Protein AF-A0A2V8C3A8-F1 (afdb_monomer_lite)

Structure (mmCIF, N/CA/C/O backbone):
data_AF-A0A2V8C3A8-F1
#
_entry.id   AF-A0A2V8C3A8-F1
#
loop_
_atom_site.group_PDB
_atom_site.id
_atom_site.type_symbol
_atom_site.label_atom_id
_atom_site.label_alt_id
_atom_site.label_comp_id
_atom_site.label_asym_id
_atom_site.label_entity_id
_atom_site.label_seq_id
_atom_site.pdbx_PDB_ins_code
_atom_site.Cartn_x
_atom_site.Cartn_y
_atom_site.Cartn_z
_atom_site.occupancy
_atom_site.B_iso_or_equiv
_atom_site.auth_seq_id
_atom_site.auth_comp_id
_atom_site.auth_asym_id
_atom_site.auth_atom_id
_atom_site.pdbx_PDB_model_num
ATOM 1 N N . MET A 1 1 ? -17.364 -57.548 28.305 1.00 43.31 1 MET A N 1
ATOM 2 C CA . MET A 1 1 ? -18.257 -56.523 27.725 1.00 43.31 1 MET A CA 1
ATOM 3 C C . MET A 1 1 ? -17.401 -55.309 27.380 1.00 43.31 1 MET A C 1
ATOM 5 O O . MET A 1 1 ? -17.014 -54.584 28.283 1.00 43.31 1 MET A O 1
ATOM 9 N N . LYS A 1 2 ? -16.967 -55.172 26.121 1.00 38.41 2 LYS A N 1
ATOM 10 C CA . LYS A 1 2 ? -16.135 -54.047 25.658 1.00 38.41 2 LYS A CA 1
ATOM 11 C C . LYS A 1 2 ? -17.068 -52.995 25.061 1.00 38.41 2 LYS A C 1
ATOM 13 O O . LYS A 1 2 ? -17.746 -53.292 24.084 1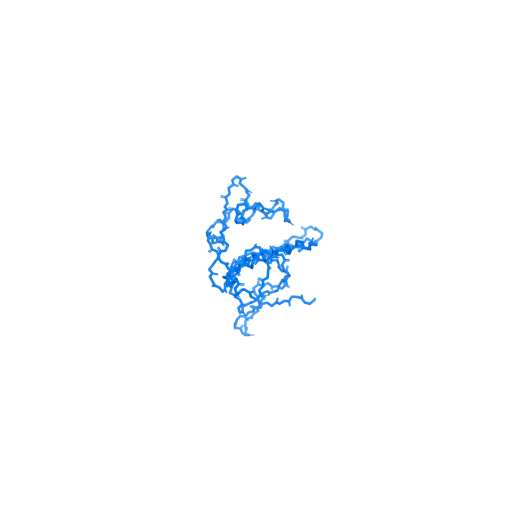.00 38.41 2 LYS A O 1
ATOM 18 N N . GLN A 1 3 ? -17.137 -51.817 25.677 1.00 39.25 3 GLN A N 1
ATOM 19 C CA . GLN A 1 3 ? -17.841 -50.676 25.098 1.00 39.25 3 GLN A CA 1
ATOM 20 C C . GLN A 1 3 ? -17.069 -50.173 23.876 1.00 39.25 3 GLN A C 1
ATOM 22 O O . GLN A 1 3 ? -15.867 -49.920 23.946 1.00 39.25 3 GLN A O 1
ATOM 27 N N . LEU A 1 4 ? -17.775 -50.073 22.753 1.00 38.59 4 LEU A N 1
ATOM 28 C CA . LEU A 1 4 ? -17.294 -49.505 21.504 1.00 38.59 4 LEU A CA 1
ATOM 29 C C . LEU A 1 4 ? -17.544 -47.993 21.566 1.00 38.59 4 LEU A C 1
ATOM 31 O O . LEU A 1 4 ? -18.686 -47.548 21.474 1.00 38.59 4 LEU A O 1
ATOM 35 N N . VAL A 1 5 ? -16.492 -47.202 21.765 1.00 43.62 5 VAL A N 1
ATOM 36 C CA . VAL A 1 5 ? -16.573 -45.744 21.630 1.00 43.62 5 VAL A CA 1
ATOM 37 C C . VAL A 1 5 ? -16.561 -45.430 20.138 1.00 43.62 5 VAL A C 1
ATOM 39 O O . VAL A 1 5 ? -15.530 -45.546 19.478 1.00 43.62 5 VAL A O 1
ATOM 42 N N . ILE A 1 6 ? -17.720 -45.067 19.592 1.00 42.44 6 ILE A N 1
ATOM 43 C CA . ILE A 1 6 ? -17.832 -44.513 18.243 1.00 42.44 6 ILE A CA 1
ATOM 44 C C . ILE A 1 6 ? -17.381 -43.056 18.337 1.00 42.44 6 ILE A C 1
ATOM 46 O O . ILE A 1 6 ? -18.129 -42.185 18.776 1.00 42.44 6 ILE A O 1
ATOM 50 N N . VAL A 1 7 ? -16.127 -42.796 17.969 1.00 41.88 7 VAL A N 1
ATOM 51 C CA . VAL A 1 7 ? -15.633 -41.431 17.776 1.00 41.88 7 VAL A CA 1
ATOM 52 C C . VAL A 1 7 ? -16.238 -40.922 16.473 1.00 41.88 7 VAL A C 1
ATOM 54 O O . VAL A 1 7 ? -15.805 -41.286 15.381 1.00 41.88 7 VAL A O 1
ATOM 57 N N . LEU A 1 8 ? -17.282 -40.107 16.598 1.00 38.22 8 LEU A N 1
ATOM 58 C CA . LEU A 1 8 ? -17.867 -39.368 15.490 1.00 38.22 8 LEU A CA 1
ATOM 59 C C . LEU A 1 8 ? -16.856 -38.291 15.071 1.00 38.22 8 LEU A C 1
ATOM 61 O O . LEU A 1 8 ? -16.792 -37.213 15.658 1.00 38.22 8 LEU A O 1
ATOM 65 N N . ALA A 1 9 ? -16.009 -38.610 14.093 1.00 43.16 9 ALA A N 1
ATOM 66 C CA . ALA A 1 9 ? -15.145 -37.625 13.465 1.00 43.16 9 ALA A CA 1
ATOM 67 C C . ALA A 1 9 ? -16.035 -36.637 12.703 1.00 43.16 9 ALA A C 1
ATOM 69 O O . ALA A 1 9 ? -16.507 -36.922 11.603 1.00 43.16 9 ALA A O 1
ATOM 70 N N . VAL A 1 10 ? -16.290 -35.475 13.304 1.00 45.81 10 VAL A N 1
ATOM 71 C CA . VAL A 1 10 ? -16.807 -34.314 12.581 1.00 45.81 10 VAL A CA 1
ATOM 72 C C . VAL A 1 10 ? -15.702 -33.896 11.621 1.00 45.81 10 VAL A C 1
ATOM 74 O O . VAL A 1 10 ? -14.782 -33.163 11.980 1.00 45.81 10 VAL A O 1
ATOM 77 N N . VAL A 1 11 ? -15.757 -34.413 10.395 1.00 43.75 11 VAL A N 1
ATOM 78 C CA . VAL A 1 11 ? -15.007 -33.849 9.279 1.00 43.75 11 VAL A CA 1
ATOM 79 C C . VAL A 1 11 ? -15.652 -32.496 9.024 1.00 43.75 11 VAL A C 1
ATOM 81 O O . VAL A 1 11 ? -16.656 -32.391 8.325 1.00 43.75 11 VAL A O 1
ATOM 84 N N . ALA A 1 12 ? -15.127 -31.458 9.671 1.00 43.12 12 ALA A N 1
ATOM 85 C CA . ALA A 1 12 ? -15.427 -30.094 9.292 1.00 43.12 12 ALA A CA 1
ATOM 86 C C . ALA A 1 12 ? -14.891 -29.925 7.869 1.00 43.12 12 ALA A C 1
ATOM 88 O O . ALA A 1 12 ? -13.706 -29.670 7.657 1.00 43.12 12 ALA A O 1
ATOM 89 N N . SER A 1 13 ? -15.760 -30.139 6.883 1.00 47.78 13 SER A N 1
ATOM 90 C CA . SER A 1 13 ? -15.562 -29.684 5.517 1.00 47.78 13 SER A CA 1
ATOM 91 C C . SER A 1 13 ? -15.514 -28.161 5.566 1.00 47.78 13 SER A C 1
ATOM 93 O O . SER A 1 13 ? -16.512 -27.479 5.352 1.00 47.78 13 SER A O 1
ATOM 95 N N . ALA A 1 14 ? -14.352 -27.619 5.924 1.00 50.50 14 ALA A N 1
ATOM 96 C CA . ALA A 1 14 ? -14.033 -26.236 5.663 1.00 50.50 14 ALA A CA 1
ATOM 97 C C . ALA A 1 14 ? -14.011 -26.116 4.142 1.00 50.50 14 ALA A C 1
ATOM 99 O O . ALA A 1 14 ? -13.055 -26.528 3.485 1.00 50.50 14 ALA A O 1
ATOM 100 N N . SER A 1 15 ? -15.124 -25.646 3.584 1.00 45.59 15 SER A N 1
ATOM 101 C CA . SER A 1 15 ? -15.215 -25.235 2.196 1.00 45.59 15 SER A CA 1
ATOM 102 C C . SER A 1 15 ? -14.008 -24.356 1.911 1.00 45.59 15 SER A C 1
ATOM 104 O O . SER A 1 15 ? -13.896 -23.256 2.455 1.00 45.59 15 SER A O 1
ATOM 106 N N . ILE A 1 16 ? -13.096 -24.876 1.093 1.00 48.38 16 ILE A N 1
ATOM 107 C CA . ILE A 1 16 ? -11.993 -24.137 0.495 1.00 48.38 16 ILE A CA 1
ATOM 108 C C . ILE A 1 16 ? -12.655 -23.103 -0.420 1.00 48.38 16 ILE A C 1
ATOM 110 O O . ILE A 1 16 ? -12.793 -23.303 -1.623 1.00 48.38 16 ILE A O 1
ATOM 114 N N . HIS A 1 17 ? -13.151 -22.010 0.156 1.00 44.78 17 HIS A N 1
ATOM 115 C CA . HIS A 1 17 ? -13.427 -20.801 -0.597 1.00 44.78 17 HIS A CA 1
ATOM 116 C C . HIS A 1 17 ? -12.058 -20.228 -0.903 1.00 44.78 17 HIS A C 1
ATOM 118 O O . HIS A 1 17 ? -11.445 -19.548 -0.086 1.00 44.78 17 HIS A O 1
ATOM 124 N N . ALA A 1 18 ? -11.548 -20.666 -2.047 1.00 47.97 1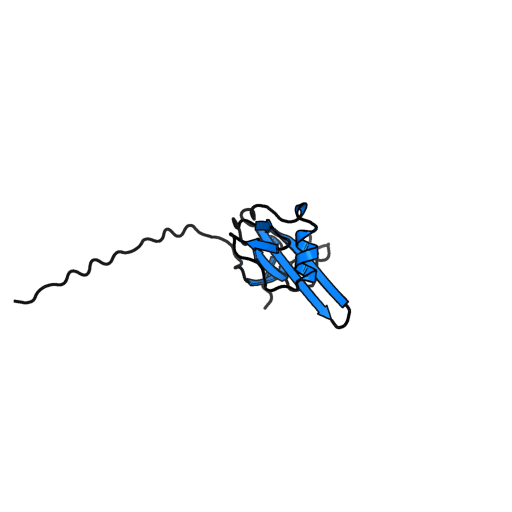8 ALA A N 1
ATOM 125 C CA . ALA A 1 18 ? -10.242 -20.361 -2.568 1.00 47.97 18 ALA A CA 1
ATOM 126 C C . ALA A 1 18 ? -9.983 -18.853 -2.480 1.00 47.97 18 ALA A C 1
ATOM 128 O O . ALA A 1 18 ? -10.472 -18.062 -3.286 1.00 47.97 18 ALA A O 1
ATOM 129 N N . GLN A 1 19 ? -9.179 -18.447 -1.503 1.00 49.97 19 GLN A N 1
ATOM 130 C CA . GLN A 1 19 ? -8.453 -17.197 -1.604 1.00 49.97 19 GLN A CA 1
ATOM 131 C C . GLN A 1 19 ? -7.319 -17.473 -2.600 1.00 49.97 19 GLN A C 1
ATOM 133 O O . GLN A 1 19 ? -6.184 -17.730 -2.218 1.00 49.97 19 GLN A O 1
ATOM 138 N N . SER A 1 20 ? -7.675 -17.549 -3.890 1.00 56.47 20 SER A N 1
ATOM 139 C CA . SER A 1 20 ? -6.791 -17.848 -5.028 1.00 56.47 20 SER A CA 1
ATOM 140 C C . SER A 1 20 ? -5.854 -16.679 -5.333 1.00 56.47 20 SER A C 1
ATOM 142 O O . SER A 1 20 ? -5.810 -16.189 -6.458 1.00 56.47 20 SER A O 1
ATOM 144 N N . GLY A 1 21 ? -5.165 -16.169 -4.318 1.00 64.50 21 GLY A N 1
ATOM 145 C CA . GLY A 1 21 ? -4.097 -15.203 -4.494 1.00 64.50 21 GLY A CA 1
ATOM 146 C C . GLY A 1 21 ? -2.753 -15.918 -4.522 1.00 64.50 21 GLY A C 1
ATOM 147 O O . GLY A 1 21 ? -2.454 -16.688 -3.612 1.00 64.50 21 GLY A O 1
ATOM 148 N N . THR A 1 22 ? -1.931 -15.650 -5.536 1.00 88.06 22 THR A N 1
ATOM 149 C CA . THR A 1 22 ? -0.536 -16.117 -5.588 1.00 88.06 22 THR A CA 1
ATOM 150 C C . THR A 1 22 ? 0.300 -15.596 -4.408 1.00 88.06 22 THR A C 1
ATOM 152 O O . THR A 1 22 ? 1.267 -16.249 -4.011 1.00 88.06 22 THR A O 1
ATOM 155 N N . PHE A 1 23 ? -0.059 -14.443 -3.828 1.00 94.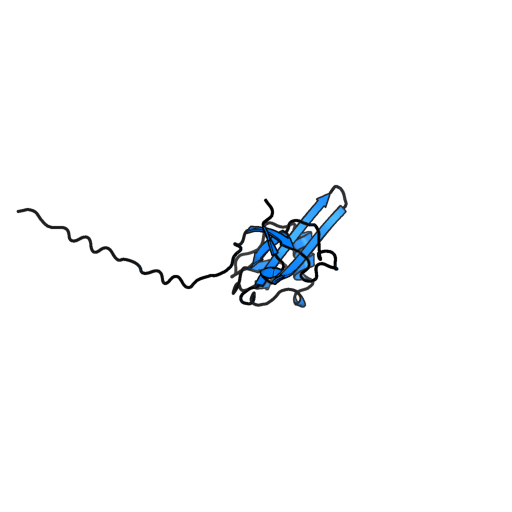06 23 PHE A N 1
ATOM 156 C CA . PHE A 1 23 ? 0.694 -13.816 -2.739 1.00 94.06 23 PHE A CA 1
ATOM 157 C C . PHE A 1 23 ? -0.100 -13.736 -1.429 1.00 94.06 23 PHE A C 1
ATOM 159 O O . PHE A 1 23 ? -1.303 -13.482 -1.420 1.00 94.06 23 PHE A O 1
ATOM 166 N N . GLY A 1 24 ? 0.595 -13.901 -0.304 1.00 94.25 24 GLY A N 1
ATOM 167 C CA . GLY A 1 24 ? 0.026 -13.760 1.039 1.00 94.25 24 GLY A CA 1
ATOM 168 C C . GLY A 1 24 ? 0.329 -12.405 1.682 1.00 94.25 24 GLY A C 1
ATOM 169 O O . GLY A 1 24 ? 1.305 -11.740 1.327 1.00 94.25 24 GLY A O 1
ATOM 170 N N . ARG A 1 25 ? -0.468 -12.000 2.683 1.00 95.44 25 ARG A N 1
ATOM 171 C CA . ARG A 1 25 ? -0.148 -10.825 3.516 1.00 95.44 25 ARG A CA 1
ATOM 172 C C . ARG A 1 25 ? 1.223 -10.985 4.173 1.00 95.44 25 ARG A C 1
ATOM 174 O O . ARG A 1 25 ? 1.594 -12.072 4.602 1.00 95.44 25 ARG A O 1
ATOM 181 N N . GLY A 1 26 ? 1.969 -9.890 4.266 1.00 94.69 26 GLY A N 1
ATOM 182 C CA . GLY A 1 26 ? 3.323 -9.866 4.819 1.00 94.69 26 GLY A CA 1
ATOM 183 C C . GLY A 1 26 ? 4.411 -10.337 3.850 1.00 94.69 26 GLY A C 1
ATOM 184 O O . GLY A 1 26 ? 5.589 -10.108 4.120 1.00 94.69 26 GLY A O 1
ATOM 185 N N . GLN A 1 27 ? 4.052 -10.935 2.710 1.00 95.88 27 GLN A N 1
ATOM 186 C CA . GLN A 1 27 ? 5.028 -11.373 1.719 1.00 95.88 27 GLN A CA 1
ATOM 187 C C . GLN A 1 27 ? 5.735 -10.182 1.070 1.00 95.88 27 GLN A C 1
ATOM 189 O O . GLN A 1 27 ? 5.121 -9.150 0.787 1.00 95.88 27 GLN A O 1
ATOM 194 N N . GLN A 1 28 ? 7.033 -10.345 0.817 1.00 96.56 28 GLN A N 1
ATOM 195 C CA . GLN A 1 28 ? 7.840 -9.353 0.123 1.00 96.56 28 GLN A CA 1
ATOM 196 C C . GLN A 1 28 ? 7.817 -9.569 -1.391 1.00 96.56 28 GLN A C 1
ATOM 198 O O . GLN A 1 28 ? 8.018 -10.680 -1.887 1.00 96.56 28 GLN A O 1
ATOM 203 N N . VAL A 1 29 ? 7.586 -8.484 -2.123 1.00 96.62 29 VAL A N 1
ATOM 204 C CA . VAL A 1 29 ? 7.448 -8.477 -3.580 1.00 96.62 29 VAL A CA 1
ATOM 205 C C . VAL A 1 29 ? 8.169 -7.287 -4.199 1.00 96.62 29 VAL A C 1
ATOM 207 O O . VAL A 1 29 ? 8.494 -6.309 -3.527 1.00 96.62 29 VAL A O 1
ATOM 210 N N . ARG A 1 30 ? 8.370 -7.343 -5.512 1.00 95.69 30 ARG A N 1
ATOM 211 C CA . ARG A 1 30 ? 8.717 -6.190 -6.347 1.00 95.69 30 ARG A CA 1
ATOM 212 C C . ARG A 1 30 ? 7.618 -5.942 -7.366 1.00 95.69 30 ARG A C 1
ATOM 214 O O . ARG A 1 30 ? 6.958 -6.881 -7.809 1.00 95.69 30 ARG A O 1
ATOM 221 N N . VAL A 1 31 ? 7.466 -4.684 -7.764 1.00 94.12 31 VAL A N 1
ATOM 222 C CA . VAL A 1 31 ? 6.616 -4.303 -8.895 1.00 94.12 31 VAL A CA 1
ATOM 223 C C . VAL A 1 31 ? 7.464 -4.346 -10.159 1.00 94.12 31 VAL A C 1
ATOM 225 O O . VAL A 1 31 ? 8.487 -3.670 -10.240 1.00 94.12 31 VAL A O 1
ATOM 228 N N . LYS A 1 32 ? 7.037 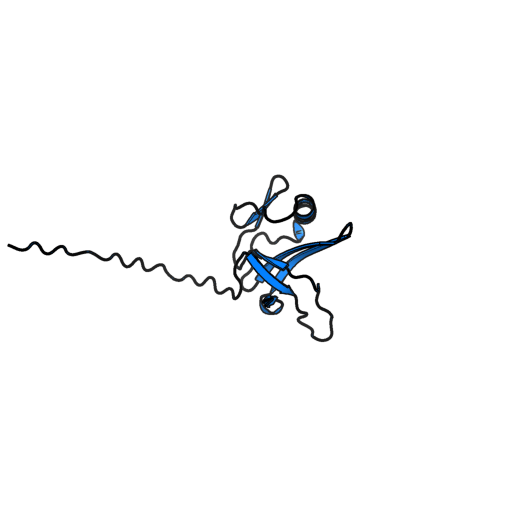-5.117 -11.156 1.00 92.31 32 LYS A N 1
ATOM 229 C CA . LYS A 1 32 ? 7.598 -5.085 -12.510 1.00 92.31 32 LYS A CA 1
ATOM 230 C C . LYS A 1 32 ? 6.708 -4.254 -13.429 1.00 92.31 32 LYS A C 1
ATOM 232 O O . LYS A 1 32 ? 5.505 -4.129 -13.203 1.00 92.31 32 LYS A O 1
ATOM 237 N N . SER A 1 33 ? 7.299 -3.693 -14.480 1.00 88.19 33 SER A N 1
ATOM 238 C CA . SER A 1 33 ? 6.505 -3.082 -15.542 1.00 88.19 33 SER A CA 1
ATOM 239 C C . SER A 1 33 ? 5.767 -4.167 -16.327 1.00 88.19 33 SER A C 1
ATOM 241 O O . SER A 1 33 ? 6.340 -5.212 -16.636 1.00 88.19 33 SER A O 1
ATOM 243 N N . ILE A 1 34 ? 4.496 -3.919 -16.644 1.00 87.25 34 ILE A N 1
ATOM 244 C CA . ILE A 1 34 ? 3.720 -4.775 -17.554 1.00 87.25 34 ILE A CA 1
ATOM 245 C C . ILE A 1 34 ? 4.172 -4.529 -19.004 1.00 87.25 34 ILE A C 1
ATOM 247 O O . ILE A 1 34 ? 4.203 -5.455 -19.807 1.00 87.25 34 ILE A O 1
ATOM 251 N N . ASP A 1 35 ? 4.571 -3.293 -19.319 1.00 89.00 35 ASP A N 1
ATOM 252 C CA . ASP A 1 35 ? 5.218 -2.932 -20.580 1.00 89.00 35 ASP A CA 1
ATOM 253 C C . ASP A 1 35 ? 6.743 -3.070 -20.415 1.00 89.00 35 ASP A C 1
ATOM 255 O O . ASP A 1 35 ? 7.346 -2.249 -19.716 1.00 89.00 35 ASP A O 1
ATOM 259 N N . PRO A 1 36 ? 7.396 -4.072 -21.032 1.00 82.44 36 PRO A N 1
ATOM 260 C CA . PRO A 1 36 ? 8.823 -4.328 -20.836 1.00 82.44 36 PRO A CA 1
ATOM 261 C C . PRO A 1 36 ? 9.724 -3.194 -21.347 1.00 82.44 36 PRO A C 1
ATOM 263 O O . PRO A 1 36 ? 10.909 -3.174 -21.025 1.00 82.44 36 PRO A O 1
ATOM 266 N N . THR A 1 37 ? 9.187 -2.245 -22.121 1.00 91.94 37 THR A N 1
ATOM 267 C CA . THR A 1 37 ? 9.931 -1.068 -22.592 1.00 91.94 37 THR A CA 1
ATOM 268 C C . THR A 1 37 ? 9.972 0.063 -21.565 1.00 91.94 37 THR A C 1
ATOM 270 O O . THR A 1 37 ? 10.762 0.998 -21.703 1.00 91.94 37 THR A O 1
ATOM 273 N N . ARG A 1 38 ? 9.145 -0.013 -20.515 1.00 89.19 38 ARG A N 1
ATOM 274 C CA . ARG A 1 38 ? 9.096 0.978 -19.438 1.00 89.19 38 ARG A CA 1
ATOM 275 C C . ARG A 1 38 ? 9.808 0.462 -18.191 1.00 89.19 38 ARG A C 1
ATOM 277 O O . ARG A 1 38 ? 9.691 -0.721 -17.860 1.00 89.19 38 ARG A O 1
ATOM 284 N N . PRO A 1 39 ? 10.507 1.338 -17.450 1.00 88.31 39 PRO A N 1
ATOM 285 C CA . PRO A 1 39 ? 11.046 0.964 -16.154 1.00 88.31 39 PRO A CA 1
ATOM 286 C C . PRO A 1 39 ? 9.908 0.610 -15.179 1.00 88.31 39 PRO A C 1
ATOM 288 O O . PRO A 1 39 ? 8.788 1.117 -15.315 1.00 88.31 39 PRO A O 1
ATOM 291 N N . PRO A 1 40 ? 10.168 -0.248 -14.178 1.00 88.00 40 PRO A N 1
ATOM 292 C CA . PRO A 1 40 ? 9.196 -0.529 -13.130 1.00 88.00 40 PRO A CA 1
ATOM 293 C C . PRO A 1 40 ? 8.863 0.739 -12.337 1.00 88.00 40 PRO A C 1
ATOM 295 O O . PRO A 1 40 ? 9.691 1.638 -12.198 1.00 88.00 40 PRO A O 1
ATOM 298 N N . ALA A 1 41 ? 7.665 0.775 -11.749 1.00 87.81 41 ALA A N 1
ATOM 299 C CA . ALA A 1 41 ? 7.215 1.916 -10.949 1.00 87.81 41 ALA A CA 1
ATOM 300 C C . ALA A 1 41 ? 8.107 2.190 -9.723 1.00 87.81 41 ALA A C 1
ATOM 302 O O . ALA A 1 41 ? 8.161 3.317 -9.239 1.00 87.81 41 ALA A O 1
ATOM 303 N N . THR A 1 42 ? 8.787 1.162 -9.209 1.00 91.75 42 THR A N 1
ATOM 304 C CA . THR A 1 42 ? 9.805 1.279 -8.165 1.00 91.75 42 THR A CA 1
ATOM 305 C C . THR A 1 42 ? 10.752 0.079 -8.207 1.00 91.75 42 THR A C 1
ATOM 307 O O . THR A 1 42 ? 10.351 -1.023 -8.578 1.00 91.75 42 THR A O 1
ATOM 310 N N . ALA A 1 43 ? 12.007 0.281 -7.803 1.00 89.75 43 ALA A N 1
ATOM 311 C CA . ALA A 1 43 ? 12.974 -0.798 -7.581 1.00 89.75 43 ALA A CA 1
ATOM 312 C C . ALA A 1 43 ? 12.938 -1.351 -6.140 1.00 89.75 43 ALA A C 1
ATOM 314 O O . ALA A 1 43 ? 13.657 -2.305 -5.829 1.00 89.75 43 ALA A O 1
ATOM 315 N N . MET A 1 44 ? 12.128 -0.749 -5.262 1.00 92.50 44 MET A N 1
ATOM 316 C CA . MET A 1 44 ? 12.014 -1.122 -3.853 1.00 92.50 44 MET A CA 1
ATOM 317 C C . MET A 1 44 ? 11.367 -2.497 -3.676 1.00 92.50 44 MET A C 1
ATOM 319 O O . MET A 1 44 ? 10.477 -2.894 -4.432 1.00 92.50 44 MET A O 1
ATOM 323 N N . THR A 1 45 ? 11.771 -3.194 -2.616 1.00 94.88 45 THR A N 1
ATOM 324 C CA . THR A 1 45 ? 11.015 -4.334 -2.098 1.00 94.88 45 THR A CA 1
ATOM 325 C C . THR A 1 45 ? 9.837 -3.812 -1.281 1.00 94.88 45 THR A C 1
ATOM 327 O O . THR A 1 45 ? 10.006 -3.008 -0.367 1.00 94.88 45 THR A O 1
ATOM 330 N N . LEU A 1 46 ? 8.636 -4.269 -1.614 1.00 97.12 46 LEU A N 1
ATOM 331 C CA . LEU A 1 46 ? 7.384 -3.889 -0.973 1.00 97.12 46 LEU A CA 1
ATOM 332 C C . LEU A 1 46 ? 6.814 -5.072 -0.203 1.00 97.12 46 LEU A C 1
ATOM 334 O O . LEU A 1 46 ? 7.152 -6.220 -0.464 1.00 97.12 46 LEU A O 1
ATOM 338 N N . THR A 1 47 ? 5.916 -4.795 0.731 1.00 97.31 47 THR A N 1
ATOM 339 C CA . THR A 1 47 ? 5.149 -5.808 1.455 1.00 97.31 47 THR A CA 1
ATOM 340 C C . THR A 1 47 ? 3.709 -5.835 0.954 1.00 97.31 47 THR A C 1
ATOM 342 O O . THR A 1 47 ? 3.096 -4.780 0.788 1.00 97.31 47 THR A O 1
ATOM 345 N N . ILE A 1 48 ? 3.155 -7.031 0.760 1.00 98.06 48 ILE A N 1
ATOM 346 C CA . ILE A 1 48 ? 1.719 -7.241 0.542 1.00 98.06 48 ILE A CA 1
ATOM 347 C C . ILE A 1 48 ? 0.983 -6.921 1.844 1.00 98.06 48 ILE A C 1
ATOM 349 O O . ILE A 1 48 ? 1.143 -7.617 2.847 1.00 98.06 48 ILE A O 1
ATOM 353 N N . VAL A 1 49 ? 0.184 -5.860 1.841 1.00 98.44 49 VAL A N 1
ATOM 354 C CA . VAL A 1 49 ? -0.601 -5.426 3.004 1.00 98.44 49 VAL A CA 1
ATOM 355 C C . VAL A 1 49 ? -2.039 -5.918 2.898 1.00 98.44 49 VAL A C 1
ATOM 357 O O . VAL A 1 49 ? -2.563 -6.459 3.868 1.00 98.44 49 VAL A O 1
ATOM 360 N N . GLY A 1 50 ? -2.643 -5.792 1.716 1.00 98.00 50 GLY A N 1
ATOM 361 C CA . GLY A 1 50 ? -3.968 -6.329 1.410 1.00 98.00 50 GLY A CA 1
ATOM 362 C C . GLY A 1 50 ? -3.904 -7.348 0.277 1.00 98.00 50 GLY A C 1
ATOM 363 O O . GLY A 1 50 ? -3.235 -7.114 -0.732 1.00 98.00 50 GLY A O 1
ATOM 364 N N . VAL A 1 51 ? -4.607 -8.463 0.444 1.00 98.25 51 VAL A N 1
ATOM 365 C CA . VAL A 1 51 ? -4.809 -9.508 -0.574 1.00 98.25 51 VAL A CA 1
ATOM 366 C C . VAL A 1 51 ? -6.212 -9.386 -1.190 1.00 98.25 51 VAL A C 1
ATOM 368 O O . VAL A 1 51 ? -7.026 -8.622 -0.664 1.00 98.25 51 VAL A O 1
ATOM 371 N N . PRO A 1 52 ? -6.532 -10.106 -2.286 1.00 98.06 52 PRO A N 1
ATOM 372 C CA . PRO A 1 52 ? -7.857 -10.061 -2.889 1.00 98.06 52 PRO A CA 1
ATOM 373 C C . PRO A 1 52 ? -9.000 -10.188 -1.876 1.00 98.06 52 PRO A C 1
ATOM 375 O O . PRO A 1 52 ? -8.999 -11.085 -1.029 1.00 98.06 52 PRO A O 1
ATOM 378 N N . ASN A 1 53 ? -9.995 -9.313 -2.038 1.00 97.25 53 ASN A N 1
ATOM 379 C CA . ASN A 1 53 ? -11.211 -9.164 -1.234 1.00 97.25 53 ASN A CA 1
ATOM 380 C C . ASN A 1 53 ? -11.035 -8.579 0.172 1.00 97.25 53 ASN A C 1
ATOM 382 O O . ASN A 1 53 ? -12.043 -8.388 0.856 1.00 97.25 53 ASN A O 1
ATOM 386 N N . ASP A 1 54 ? -9.815 -8.235 0.587 1.00 98.44 54 ASP A N 1
ATOM 387 C CA . ASP A 1 54 ? -9.600 -7.520 1.843 1.00 98.44 54 ASP A CA 1
ATOM 388 C C . ASP A 1 54 ? -10.261 -6.147 1.826 1.00 98.44 54 ASP A C 1
ATOM 390 O O . ASP A 1 54 ? -10.163 -5.412 0.845 1.00 98.44 54 ASP A O 1
ATOM 394 N N . ARG A 1 55 ? -10.882 -5.770 2.941 1.00 98.56 55 ARG A N 1
ATOM 395 C CA . ARG A 1 55 ? -11.400 -4.428 3.178 1.00 98.56 55 ARG A CA 1
ATOM 396 C C . ARG A 1 55 ? -10.303 -3.561 3.776 1.00 98.56 55 ARG A C 1
ATOM 398 O O . ARG A 1 55 ? -9.747 -3.915 4.816 1.00 98.56 55 ARG A O 1
ATOM 405 N N . LEU A 1 56 ? -10.041 -2.408 3.169 1.00 98.56 56 LEU A N 1
ATOM 406 C CA . LEU A 1 56 ? -9.169 -1.398 3.757 1.00 98.56 56 LEU A CA 1
ATOM 407 C C . LEU A 1 56 ? -10.007 -0.225 4.242 1.00 98.56 56 LEU A C 1
ATOM 409 O O . LEU A 1 56 ? -10.974 0.191 3.601 1.00 98.56 56 LEU A O 1
ATOM 413 N N . SER A 1 57 ? -9.635 0.314 5.393 1.00 98.31 57 SER A N 1
ATOM 414 C CA . SER A 1 57 ? -10.285 1.493 5.949 1.00 98.31 57 SER A CA 1
ATOM 415 C C . SER A 1 57 ? -9.267 2.423 6.587 1.00 98.31 57 SER A C 1
ATOM 417 O O . SER A 1 57 ? -8.222 2.004 7.086 1.00 98.31 57 SER A O 1
ATOM 419 N N . VAL A 1 58 ? -9.583 3.713 6.547 1.00 98.06 58 VAL A N 1
ATOM 420 C CA . VAL A 1 58 ? -8.835 4.755 7.241 1.00 98.06 58 VAL A CA 1
ATOM 421 C C . VAL A 1 58 ? -9.733 5.316 8.328 1.00 98.06 58 VAL A C 1
ATOM 423 O O . VAL A 1 58 ? -10.860 5.723 8.056 1.00 98.06 58 VAL A O 1
ATOM 426 N N . SER A 1 59 ? -9.240 5.334 9.561 1.00 96.75 59 SER A N 1
ATOM 427 C CA . SER A 1 59 ? -9.959 5.902 10.700 1.00 96.75 59 SER A CA 1
ATOM 428 C C . SER A 1 59 ? -8.972 6.381 11.757 1.00 96.75 59 SER A C 1
ATOM 430 O O . SER A 1 59 ? -7.978 5.707 12.029 1.00 96.75 59 SER A O 1
ATOM 432 N N . GLY A 1 60 ? -9.214 7.561 12.336 1.00 94.88 60 GLY A N 1
ATOM 433 C CA . GLY A 1 60 ? -8.376 8.110 13.410 1.00 94.88 60 GLY A CA 1
ATOM 434 C C . GLY A 1 60 ? -6.888 8.241 13.054 1.00 94.88 60 GLY A C 1
ATOM 435 O O . GLY A 1 60 ? -6.039 8.023 13.910 1.00 94.88 60 GLY A O 1
ATOM 436 N N . GLY A 1 61 ? -6.559 8.525 11.788 1.00 95.81 61 GLY A N 1
ATOM 437 C CA . GLY A 1 61 ? -5.169 8.635 11.323 1.00 95.81 61 GLY A CA 1
ATOM 438 C C . GLY A 1 61 ? -4.426 7.299 11.180 1.00 95.81 61 GLY A C 1
ATOM 439 O O . GLY A 1 61 ? -3.207 7.296 11.035 1.00 95.81 61 GLY A O 1
ATOM 440 N N . ALA A 1 62 ? -5.134 6.169 11.212 1.00 97.81 62 ALA A N 1
ATOM 441 C CA . ALA A 1 62 ? -4.565 4.840 11.019 1.00 97.81 62 ALA A CA 1
ATOM 442 C C . ALA A 1 62 ? -5.202 4.120 9.824 1.00 97.81 62 ALA A C 1
ATOM 444 O O . ALA A 1 62 ? -6.356 4.370 9.467 1.00 97.81 62 ALA A O 1
ATOM 445 N N . LEU A 1 63 ? -4.428 3.212 9.228 1.00 98.44 63 LEU A N 1
ATOM 446 C CA . LEU A 1 63 ? -4.870 2.279 8.197 1.00 98.44 63 LEU A CA 1
ATOM 447 C C . LEU A 1 63 ? -5.216 0.932 8.838 1.00 98.44 63 LEU A C 1
ATOM 449 O O . LEU A 1 63 ? -4.480 0.448 9.701 1.00 98.44 63 LEU A O 1
ATOM 453 N N . TYR A 1 64 ? -6.294 0.311 8.372 1.00 98.62 64 TYR A N 1
ATOM 454 C CA . TYR A 1 64 ? -6.736 -1.011 8.800 1.00 98.62 64 TYR A CA 1
ATOM 455 C C . TYR A 1 64 ? -6.949 -1.925 7.593 1.00 98.62 64 TYR A C 1
ATOM 457 O O . TYR A 1 64 ? -7.367 -1.465 6.529 1.00 98.62 64 TYR A O 1
ATOM 465 N N . VAL A 1 65 ? -6.700 -3.220 7.784 1.00 98.50 65 VAL A N 1
ATOM 466 C CA . VAL A 1 65 ? -7.038 -4.305 6.854 1.00 98.50 65 VAL A CA 1
ATOM 467 C C . VAL A 1 65 ? -7.942 -5.282 7.597 1.00 98.50 65 VAL A C 1
ATOM 469 O O . VAL A 1 65 ? -7.512 -5.882 8.579 1.00 98.50 65 VAL A O 1
ATOM 472 N N . ASN A 1 66 ? -9.189 -5.441 7.147 1.00 98.00 66 ASN A N 1
ATOM 473 C CA . ASN A 1 66 ? -10.224 -6.230 7.833 1.00 98.00 66 ASN A CA 1
ATOM 474 C C . ASN A 1 66 ? -10.293 -5.900 9.336 1.00 98.00 66 ASN A C 1
ATOM 476 O O . ASN A 1 66 ? -10.206 -6.789 10.179 1.00 98.00 66 ASN A O 1
ATOM 480 N N . ASP A 1 67 ? -10.363 -4.604 9.650 1.00 98.06 67 ASP A N 1
ATOM 481 C CA . ASP A 1 67 ? -10.438 -4.050 11.011 1.00 98.06 67 ASP A CA 1
ATOM 482 C C . ASP A 1 67 ? -9.191 -4.279 11.891 1.00 98.06 67 ASP A C 1
ATOM 484 O O . ASP A 1 67 ? -9.145 -3.839 13.039 1.00 98.06 67 ASP A O 1
ATOM 488 N N . VAL A 1 68 ? -8.126 -4.873 11.343 1.00 97.94 68 VAL A N 1
ATOM 489 C CA . VAL A 1 68 ? -6.824 -5.003 12.010 1.00 97.94 68 VAL A CA 1
ATOM 490 C C . VAL A 1 68 ? -5.929 -3.835 11.615 1.00 97.94 68 VAL A C 1
ATOM 492 O O . VAL A 1 68 ? -5.696 -3.589 10.431 1.00 97.94 68 VAL A O 1
ATOM 495 N N . ARG A 1 69 ? -5.415 -3.105 12.610 1.00 98.06 69 ARG A N 1
ATOM 496 C CA . ARG A 1 69 ? -4.526 -1.955 12.397 1.00 98.06 69 ARG A CA 1
ATOM 497 C C . ARG A 1 69 ? -3.227 -2.391 11.718 1.00 98.06 69 ARG A C 1
ATOM 499 O O . ARG A 1 69 ? -2.596 -3.352 12.143 1.00 98.06 69 ARG A O 1
ATOM 506 N N . VAL A 1 70 ? -2.792 -1.636 10.715 1.00 98.06 70 VAL A N 1
ATOM 507 C CA . VAL A 1 70 ? -1.463 -1.781 10.111 1.00 98.06 70 VAL A CA 1
ATOM 508 C C . VAL A 1 70 ? -0.454 -0.991 10.950 1.00 98.06 70 VAL A C 1
ATOM 510 O O . VAL A 1 70 ? -0.505 0.236 10.990 1.00 98.06 70 VAL A O 1
ATOM 513 N N . ASP A 1 71 ? 0.456 -1.685 11.631 1.00 96.38 71 ASP A N 1
ATOM 514 C CA . ASP A 1 71 ? 1.387 -1.105 12.615 1.00 96.38 71 ASP A CA 1
ATOM 515 C C . ASP A 1 71 ? 2.877 -1.356 12.319 1.00 96.38 71 ASP A C 1
ATOM 517 O O . ASP A 1 71 ? 3.742 -0.784 12.974 1.00 96.38 71 ASP A O 1
ATOM 521 N N . ARG A 1 72 ? 3.185 -2.158 11.296 1.00 95.62 72 ARG A N 1
ATOM 522 C CA . ARG A 1 72 ? 4.559 -2.527 10.910 1.00 95.62 72 ARG A CA 1
ATOM 523 C C . ARG A 1 72 ? 5.377 -1.431 10.214 1.00 95.62 72 ARG A C 1
ATOM 525 O O . ARG A 1 72 ? 6.523 -1.681 9.854 1.00 95.62 72 ARG A O 1
ATOM 532 N N . PHE A 1 73 ? 4.767 -0.287 9.930 1.00 96.75 73 PHE A N 1
ATOM 533 C CA . PHE A 1 73 ? 5.381 0.834 9.218 1.00 96.75 73 PHE A CA 1
ATOM 534 C C . PHE A 1 73 ? 5.529 2.032 10.152 1.00 96.75 73 PHE A C 1
ATOM 536 O O . PHE A 1 73 ? 4.809 2.145 11.148 1.00 96.75 73 PHE A O 1
ATOM 543 N N . SER A 1 74 ? 6.440 2.940 9.818 1.00 96.50 74 SER A N 1
ATOM 544 C CA . SER A 1 74 ? 6.676 4.157 10.575 1.00 96.50 74 SER A CA 1
ATOM 545 C C . SER A 1 74 ? 5.399 5.003 10.673 1.00 96.50 74 SER A C 1
ATOM 547 O O . SER A 1 74 ? 4.595 5.050 9.728 1.00 96.50 74 SER A O 1
ATOM 549 N N . PRO A 1 75 ? 5.184 5.700 11.803 1.00 96.12 75 PRO A N 1
ATOM 550 C CA . PRO A 1 75 ? 4.054 6.607 11.946 1.00 96.12 75 PRO A CA 1
ATOM 551 C C . PRO A 1 75 ? 4.013 7.678 10.850 1.00 96.12 75 PRO A C 1
ATOM 553 O O . PRO A 1 75 ? 2.931 8.018 10.374 1.00 96.12 75 PRO A O 1
ATOM 556 N N . GLU A 1 76 ? 5.169 8.190 10.419 1.00 95.44 76 GLU A N 1
ATOM 557 C CA . GLU A 1 76 ? 5.251 9.215 9.379 1.00 95.44 76 GLU A CA 1
ATOM 558 C C . GLU A 1 76 ? 4.802 8.677 8.017 1.00 95.44 76 GLU A C 1
ATOM 560 O O . GLU A 1 76 ? 4.089 9.367 7.283 1.00 95.44 76 GLU A O 1
ATOM 565 N N . PHE A 1 77 ? 5.177 7.439 7.684 1.00 97.06 77 PHE A N 1
ATOM 566 C CA . PHE A 1 77 ? 4.746 6.810 6.442 1.00 97.06 77 PHE A CA 1
ATOM 567 C C . PHE A 1 77 ? 3.245 6.508 6.454 1.00 97.06 77 PHE A C 1
ATOM 569 O O . PHE A 1 77 ? 2.543 6.834 5.493 1.00 97.06 77 PHE A O 1
ATOM 576 N N . ILE A 1 78 ? 2.714 5.976 7.563 1.00 98.00 78 ILE A N 1
ATOM 577 C CA . ILE A 1 78 ? 1.266 5.768 7.717 1.00 98.00 78 ILE A CA 1
ATOM 578 C C . ILE A 1 78 ? 0.507 7.086 7.544 1.00 98.00 78 ILE A C 1
ATOM 580 O O . ILE A 1 78 ? -0.480 7.106 6.809 1.00 98.00 78 ILE A O 1
ATOM 584 N N . GLN A 1 79 ? 0.982 8.192 8.129 1.00 97.44 79 GLN A N 1
ATOM 585 C CA . GLN A 1 79 ? 0.365 9.511 7.949 1.00 97.44 79 GLN A CA 1
ATOM 586 C C . GLN A 1 79 ? 0.307 9.941 6.476 1.00 97.44 79 GLN A C 1
ATOM 588 O O . GLN A 1 79 ? -0.725 10.433 6.020 1.00 97.44 79 GLN A O 1
ATOM 593 N N . ARG A 1 80 ? 1.374 9.708 5.699 1.00 97.00 80 ARG A N 1
ATOM 594 C CA . ARG A 1 80 ? 1.390 10.007 4.255 1.00 97.00 80 ARG A CA 1
ATOM 595 C C . ARG A 1 80 ? 0.426 9.132 3.456 1.00 97.00 80 ARG A C 1
ATOM 597 O O . ARG A 1 80 ? -0.186 9.615 2.505 1.00 97.00 80 ARG A O 1
ATOM 604 N N . VAL A 1 81 ? 0.266 7.868 3.840 1.00 97.81 81 VAL A N 1
ATOM 605 C CA . VAL A 1 81 ? -0.679 6.939 3.201 1.00 97.81 81 VAL A CA 1
ATOM 606 C C . VAL A 1 81 ? -2.120 7.379 3.461 1.00 97.81 81 VAL A C 1
ATOM 608 O O . VAL A 1 81 ? -2.887 7.573 2.519 1.00 97.81 81 VAL A O 1
ATOM 611 N N . VAL A 1 82 ? -2.482 7.606 4.728 1.00 97.75 82 VAL A N 1
ATOM 612 C CA . VAL A 1 82 ? -3.854 7.986 5.110 1.00 97.75 82 VAL A CA 1
ATOM 613 C C . VAL A 1 82 ? -4.240 9.397 4.657 1.00 97.75 82 VAL A C 1
ATOM 615 O O . VAL A 1 82 ? -5.427 9.672 4.513 1.00 97.75 82 VAL A O 1
ATOM 618 N N . ALA A 1 83 ? -3.266 10.271 4.378 1.00 97.69 83 ALA A N 1
ATOM 619 C CA . ALA A 1 83 ? -3.494 11.590 3.783 1.00 97.69 83 ALA A CA 1
ATOM 620 C C . ALA A 1 83 ? -3.914 11.538 2.299 1.00 97.69 83 ALA A C 1
ATOM 622 O O . ALA A 1 83 ? -4.330 12.554 1.745 1.00 97.69 83 ALA A O 1
ATOM 623 N N . ALA A 1 84 ? -3.834 10.372 1.648 1.00 96.88 84 ALA A N 1
ATOM 624 C CA . ALA A 1 84 ? -4.277 10.170 0.269 1.00 96.88 84 ALA A CA 1
ATOM 625 C C . ALA A 1 84 ? -5.306 9.022 0.157 1.00 96.88 84 ALA A C 1
ATOM 627 O O . ALA A 1 84 ? -5.079 8.050 -0.573 1.00 96.88 84 ALA A O 1
ATOM 628 N N . PRO A 1 85 ? -6.463 9.121 0.842 1.00 94.50 85 PRO A N 1
ATOM 629 C CA . PRO A 1 85 ? -7.444 8.037 0.929 1.00 94.50 85 PRO A CA 1
ATOM 630 C C . PRO A 1 85 ? -7.997 7.605 -0.435 1.00 94.50 85 PRO A C 1
ATOM 632 O O . PRO A 1 85 ? -8.326 6.441 -0.619 1.00 94.50 85 PRO A O 1
ATOM 635 N N . GLN A 1 86 ? -8.021 8.493 -1.431 1.00 94.88 86 GLN A N 1
ATOM 636 C CA . GLN A 1 86 ? -8.443 8.190 -2.803 1.00 94.88 86 GLN A CA 1
ATOM 637 C C . GLN A 1 86 ? -7.563 7.151 -3.522 1.00 94.88 86 GLN A C 1
ATOM 639 O O . GLN A 1 86 ? -7.975 6.592 -4.533 1.00 94.88 86 GLN A O 1
ATOM 644 N N . ARG A 1 87 ? -6.338 6.905 -3.036 1.00 95.12 87 ARG A N 1
ATOM 645 C CA . ARG A 1 87 ? -5.425 5.874 -3.562 1.00 95.12 87 ARG A CA 1
ATOM 646 C C . ARG A 1 87 ? -5.556 4.536 -2.824 1.00 95.12 87 ARG A C 1
ATOM 648 O O . ARG A 1 87 ? -4.860 3.584 -3.178 1.00 95.12 87 ARG A O 1
ATOM 655 N N . ILE A 1 88 ? -6.397 4.470 -1.791 1.00 97.50 88 ILE A N 1
ATOM 656 C CA . ILE A 1 88 ? -6.634 3.282 -0.973 1.00 97.50 88 ILE A CA 1
ATOM 657 C C . ILE A 1 88 ? -7.983 2.690 -1.400 1.00 97.50 88 ILE A C 1
ATOM 659 O O . ILE A 1 88 ? -9.013 3.346 -1.243 1.00 97.50 88 ILE A O 1
ATOM 663 N N . PRO A 1 89 ? -8.020 1.469 -1.954 1.00 97.44 89 PRO A N 1
ATOM 664 C CA . PRO A 1 89 ? -9.284 0.854 -2.334 1.00 97.44 89 PRO A CA 1
ATOM 665 C C . PRO A 1 89 ? -10.078 0.472 -1.079 1.00 97.44 89 PRO A C 1
ATOM 667 O O . PRO A 1 89 ? -9.520 -0.120 -0.163 1.00 97.44 89 PRO A O 1
ATOM 670 N N . VAL A 1 90 ? -11.387 0.746 -1.039 1.00 97.75 90 VAL A N 1
ATOM 671 C CA . VAL A 1 90 ? -12.253 0.305 0.080 1.00 97.75 90 VAL A CA 1
ATOM 672 C C . VAL A 1 90 ? -12.231 -1.222 0.224 1.00 97.75 90 VAL A C 1
ATOM 674 O O . VAL A 1 90 ? -12.281 -1.751 1.334 1.00 97.75 90 VAL A O 1
ATOM 677 N N . GLN A 1 91 ? -12.115 -1.930 -0.899 1.00 98.38 91 GLN A N 1
ATOM 678 C CA . GLN A 1 91 ? -11.885 -3.366 -0.960 1.00 98.38 91 GLN A CA 1
ATOM 679 C C . GLN A 1 91 ? -10.880 -3.674 -2.071 1.00 98.38 91 GLN A C 1
ATOM 681 O O . GLN A 1 91 ? -11.021 -3.155 -3.178 1.00 98.38 91 GLN A O 1
ATOM 686 N N . VAL A 1 92 ? -9.889 -4.523 -1.802 1.00 98.19 92 VAL A N 1
ATOM 687 C CA . VAL A 1 92 ? -8.944 -4.989 -2.824 1.00 98.19 92 VAL A CA 1
ATOM 688 C C . VAL A 1 92 ? -9.695 -5.858 -3.839 1.00 98.19 92 VAL A C 1
ATOM 690 O O . VAL A 1 92 ? -10.270 -6.876 -3.446 1.00 98.19 92 VAL A O 1
ATOM 693 N N . PRO A 1 93 ? -9.690 -5.519 -5.138 1.00 97.50 93 PRO A N 1
ATOM 694 C CA . PRO A 1 93 ? -10.368 -6.328 -6.144 1.00 97.50 93 PRO A CA 1
ATOM 695 C C . PRO A 1 93 ? -9.762 -7.736 -6.281 1.00 97.50 93 PRO A C 1
ATOM 697 O O . PRO A 1 93 ? -8.571 -7.929 -6.017 1.00 97.50 93 PRO A O 1
ATOM 700 N N . PRO A 1 94 ? -10.530 -8.722 -6.780 1.00 96.44 94 PRO A N 1
ATOM 701 C CA . PRO A 1 94 ? -9.973 -9.989 -7.243 1.00 96.44 94 PRO A CA 1
ATOM 702 C C . PRO A 1 94 ? -8.771 -9.792 -8.184 1.00 96.44 94 PRO A C 1
ATOM 704 O O . PRO A 1 94 ? -8.761 -8.887 -9.025 1.00 96.44 94 PRO A O 1
ATOM 707 N N . GLY A 1 95 ? -7.731 -10.617 -8.020 1.00 96.00 95 GLY A N 1
ATOM 708 C CA . GLY A 1 95 ? -6.497 -10.548 -8.816 1.00 96.00 95 GLY A CA 1
ATOM 709 C C . GLY A 1 95 ? -5.620 -9.313 -8.565 1.00 96.00 95 GLY A C 1
ATOM 710 O O . GLY A 1 95 ? -4.695 -9.063 -9.338 1.00 96.00 95 GLY A O 1
ATOM 711 N N . HIS A 1 96 ? -5.905 -8.531 -7.520 1.00 97.50 96 HIS A N 1
ATOM 712 C CA . HIS A 1 96 ? -5.123 -7.361 -7.131 1.00 97.50 96 HIS A CA 1
ATOM 713 C C . HIS A 1 96 ? -4.619 -7.475 -5.694 1.00 97.50 96 HIS A C 1
ATOM 715 O O . HIS A 1 96 ? -5.131 -8.249 -4.890 1.00 97.50 96 HIS A O 1
ATOM 721 N N . TYR A 1 97 ? -3.618 -6.663 -5.377 1.00 98.25 97 TYR A N 1
ATOM 722 C CA . TYR A 1 97 ? -3.015 -6.563 -4.055 1.00 98.25 97 TYR A CA 1
ATOM 723 C C . TYR A 1 97 ? -2.780 -5.102 -3.715 1.00 98.25 97 TYR A C 1
ATOM 725 O O . TYR A 1 97 ? -2.461 -4.296 -4.591 1.00 98.25 97 TYR A O 1
ATOM 733 N N . PHE A 1 98 ? -2.887 -4.769 -2.435 1.00 98.31 98 PHE A N 1
ATOM 734 C CA . PHE A 1 98 ? -2.427 -3.488 -1.922 1.00 98.31 98 PHE A CA 1
ATOM 735 C C . PHE A 1 98 ? -1.039 -3.674 -1.314 1.00 98.31 98 PHE A C 1
ATOM 737 O O . PHE A 1 98 ? -0.866 -4.459 -0.379 1.00 98.31 98 PHE A O 1
ATOM 744 N N . VAL A 1 99 ? -0.048 -2.978 -1.864 1.00 98.31 99 VAL A N 1
ATOM 745 C CA . VAL A 1 99 ? 1.356 -3.080 -1.452 1.00 98.31 99 VAL A CA 1
ATOM 746 C C . VAL A 1 99 ? 1.831 -1.785 -0.818 1.00 98.31 99 VAL A C 1
ATOM 748 O O . VAL A 1 99 ? 1.422 -0.696 -1.222 1.00 98.31 99 VAL A O 1
ATOM 751 N N . MET A 1 100 ? 2.720 -1.902 0.164 1.00 98.38 100 MET A N 1
ATOM 752 C CA . MET A 1 100 ? 3.345 -0.768 0.846 1.00 98.38 100 MET A CA 1
ATOM 753 C C . MET A 1 100 ? 4.811 -1.069 1.150 1.00 98.38 100 MET A C 1
ATOM 755 O O . MET A 1 100 ? 5.167 -2.203 1.475 1.00 98.38 100 MET A O 1
ATOM 759 N N . GLY A 1 101 ? 5.662 -0.052 1.089 1.00 97.38 101 GLY A N 1
ATOM 760 C CA . GLY A 1 101 ? 7.063 -0.146 1.464 1.00 97.38 101 GLY A CA 1
ATOM 761 C C . GLY A 1 101 ? 7.664 1.223 1.737 1.00 97.38 101 GLY A C 1
ATOM 762 O O . GLY A 1 101 ? 7.397 2.188 1.026 1.00 97.38 101 GLY A O 1
ATOM 763 N N . GLU A 1 102 ? 8.511 1.276 2.750 1.00 96.19 102 GLU A N 1
ATOM 764 C CA . GLU A 1 102 ? 9.391 2.398 3.040 1.00 96.19 102 GLU A CA 1
ATOM 765 C C . GLU A 1 102 ? 10.804 1.850 3.244 1.00 96.19 102 GLU A C 1
ATOM 767 O O . GLU A 1 102 ? 10.987 0.725 3.715 1.00 96.19 102 GLU A O 1
ATOM 772 N N . GLN A 1 103 ? 11.805 2.635 2.879 1.00 94.12 103 GLN A N 1
ATOM 773 C CA . GLN A 1 103 ? 13.200 2.325 3.133 1.00 94.12 103 GLN A CA 1
ATOM 774 C C . GLN A 1 103 ? 13.901 3.602 3.571 1.00 94.12 103 GLN A C 1
ATOM 776 O O . GLN A 1 103 ? 13.871 4.609 2.864 1.00 94.12 103 GLN A O 1
ATOM 781 N N . ARG A 1 104 ? 14.552 3.543 4.732 1.00 90.38 104 ARG A N 1
ATOM 782 C CA . ARG A 1 104 ? 15.343 4.646 5.271 1.00 90.38 104 ARG A CA 1
ATOM 783 C C . ARG A 1 104 ? 16.823 4.373 5.043 1.00 90.38 104 ARG A C 1
ATOM 785 O O . ARG A 1 104 ? 17.324 3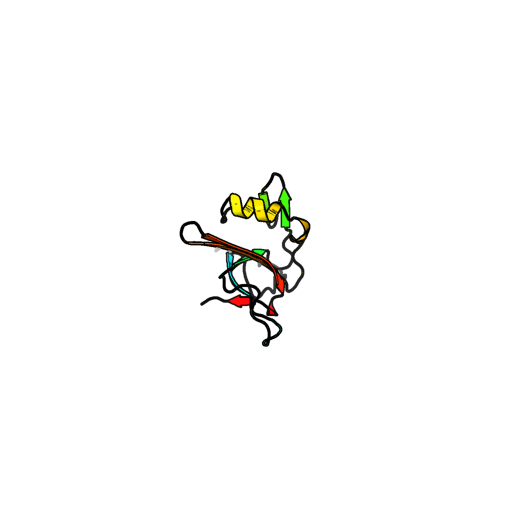.324 5.441 1.00 90.38 104 ARG A O 1
ATOM 792 N N . ASN A 1 105 ? 17.512 5.322 4.426 1.00 88.69 105 ASN A N 1
ATOM 793 C CA . ASN A 1 105 ? 18.961 5.338 4.308 1.00 88.69 105 ASN A CA 1
ATOM 794 C C . ASN A 1 105 ? 19.467 6.699 4.795 1.00 88.69 105 ASN A C 1
ATOM 796 O O . ASN A 1 105 ? 19.289 7.710 4.124 1.00 88.69 105 ASN A O 1
ATOM 800 N N . ASN A 1 106 ? 20.064 6.734 5.987 1.00 87.12 106 ASN A N 1
ATOM 801 C CA . ASN A 1 106 ? 20.412 7.971 6.688 1.00 87.12 106 ASN A CA 1
ATOM 802 C C . ASN A 1 106 ? 19.202 8.921 6.810 1.00 87.12 106 ASN A C 1
ATOM 804 O O . ASN A 1 106 ? 18.206 8.575 7.449 1.00 87.12 106 ASN A O 1
ATOM 808 N N . GLN A 1 107 ? 19.300 10.114 6.216 1.00 85.06 107 GLN A N 1
ATOM 809 C CA . GLN A 1 107 ? 18.239 11.122 6.214 1.00 85.06 107 GLN A CA 1
ATOM 810 C C . GLN A 1 107 ? 17.248 10.941 5.053 1.00 85.06 107 GLN A C 1
ATOM 812 O O . GLN A 1 107 ? 16.193 11.571 5.056 1.00 85.06 107 GLN A O 1
ATOM 817 N N . ASP A 1 108 ? 17.549 10.059 4.096 1.00 88.31 108 ASP A N 1
ATOM 818 C CA . ASP A 1 108 ? 16.706 9.822 2.931 1.00 88.31 108 ASP A CA 1
ATOM 819 C C . ASP A 1 108 ? 15.680 8.728 3.226 1.00 88.31 108 ASP A C 1
ATOM 821 O O . ASP A 1 108 ? 16.014 7.616 3.648 1.00 88.31 108 ASP A O 1
ATOM 825 N N . ILE A 1 109 ? 14.408 9.038 2.977 1.00 88.25 109 ILE A N 1
ATOM 826 C CA . ILE A 1 109 ? 13.304 8.085 3.086 1.00 88.25 109 ILE A CA 1
ATOM 827 C C . ILE A 1 109 ? 12.719 7.899 1.689 1.00 88.25 109 ILE A C 1
ATOM 829 O O . ILE A 1 109 ? 12.186 8.833 1.095 1.00 88.25 109 ILE A O 1
ATOM 833 N N . SER A 1 110 ? 12.825 6.682 1.164 1.00 94.38 110 SER A N 1
ATOM 834 C CA . SER A 1 110 ? 12.112 6.260 -0.042 1.00 94.38 110 SER A CA 1
ATOM 835 C C . SER A 1 110 ? 10.823 5.566 0.358 1.00 94.38 110 SER A C 1
ATOM 837 O O . SER A 1 110 ? 10.831 4.723 1.252 1.00 94.38 110 SER A O 1
ATOM 839 N N . GLU A 1 111 ? 9.726 5.881 -0.318 1.00 96.25 111 GLU A N 1
ATOM 840 C CA . GLU A 1 111 ? 8.412 5.327 -0.009 1.00 96.25 111 GLU A CA 1
ATOM 841 C C . GLU A 1 111 ? 7.653 4.974 -1.269 1.00 96.25 111 GLU A C 1
ATOM 843 O O . GLU A 1 111 ? 7.722 5.666 -2.286 1.00 96.25 111 GLU A O 1
ATOM 848 N N . TYR A 1 112 ? 6.871 3.909 -1.182 1.00 97.19 112 TYR A N 1
ATOM 849 C CA . TYR A 1 112 ? 6.000 3.497 -2.257 1.00 97.19 112 TYR A CA 1
ATOM 850 C C . TYR A 1 112 ? 4.812 2.716 -1.714 1.00 97.19 112 TYR A C 1
ATOM 852 O O . TYR A 1 112 ? 4.947 1.870 -0.831 1.00 97.19 112 TYR A O 1
ATOM 860 N N . TRP A 1 113 ? 3.635 2.966 -2.276 1.00 97.94 113 TRP A N 1
ATOM 861 C CA . TRP A 1 113 ? 2.431 2.217 -1.949 1.00 97.94 113 TRP A CA 1
ATOM 862 C C . TRP A 1 113 ? 1.350 2.386 -3.014 1.00 97.94 113 TRP A C 1
ATOM 864 O O . TRP A 1 113 ? 1.300 3.394 -3.732 1.00 97.94 113 TRP A O 1
ATOM 874 N N . GLY A 1 114 ? 0.458 1.404 -3.091 1.00 97.19 114 GLY A N 1
ATOM 875 C CA . GLY A 1 114 ? -0.696 1.434 -3.980 1.00 97.19 114 GLY A CA 1
ATOM 876 C C . GLY A 1 114 ? -1.210 0.046 -4.336 1.00 97.19 114 GLY A C 1
ATOM 877 O O . GLY A 1 114 ? -0.663 -0.973 -3.916 1.00 97.19 114 GLY A O 1
ATOM 878 N N . GLN A 1 115 ? -2.272 0.023 -5.136 1.00 97.25 115 GLN A N 1
ATOM 879 C CA . GLN A 1 115 ? -2.842 -1.205 -5.677 1.00 97.25 115 GLN A CA 1
ATOM 880 C C . GLN A 1 115 ? -2.091 -1.653 -6.937 1.00 97.25 115 GLN A C 1
ATOM 882 O O . GLN A 1 115 ? -1.796 -0.837 -7.808 1.00 97.25 115 GLN A O 1
ATOM 887 N N . HIS A 1 116 ? -1.843 -2.956 -7.053 1.00 96.81 116 HIS A N 1
ATOM 888 C CA . HIS A 1 116 ? -1.224 -3.597 -8.214 1.00 96.81 116 HIS A CA 1
ATOM 889 C C . HIS A 1 116 ? -1.979 -4.858 -8.613 1.00 96.81 116 HIS A C 1
ATOM 891 O O . HIS A 1 116 ? -2.575 -5.515 -7.761 1.00 96.81 116 HIS A O 1
ATOM 897 N N . SER A 1 117 ? -1.964 -5.193 -9.903 1.00 95.94 117 SER A N 1
ATOM 898 C CA . SER A 1 117 ? -2.472 -6.479 -10.381 1.00 95.94 117 SER A CA 1
ATOM 899 C C . SER A 1 117 ? -1.460 -7.583 -10.086 1.00 95.94 117 SER A C 1
ATOM 901 O O . SER A 1 117 ? -0.257 -7.341 -10.025 1.00 95.94 117 SER A O 1
ATOM 903 N N . GLU A 1 118 ? -1.926 -8.820 -9.929 1.00 95.38 118 GLU A N 1
ATOM 904 C CA . GLU A 1 118 ? -1.050 -9.965 -9.657 1.00 95.38 118 GLU A CA 1
ATOM 905 C C . GLU A 1 118 ? 0.079 -10.093 -10.689 1.00 95.38 118 GLU A C 1
ATOM 907 O O . GLU A 1 118 ? 1.232 -10.346 -10.345 1.00 95.38 118 GLU A O 1
ATOM 912 N N . ILE A 1 119 ? -0.241 -9.838 -11.960 1.00 94.06 119 ILE A N 1
ATOM 913 C CA . ILE A 1 119 ? 0.704 -9.959 -13.070 1.00 94.06 119 ILE A CA 1
ATOM 914 C C . ILE A 1 119 ? 1.825 -8.917 -13.037 1.00 94.06 119 ILE A C 1
ATOM 916 O O . ILE A 1 119 ? 2.831 -9.131 -13.710 1.00 94.06 119 ILE A O 1
ATOM 920 N N . SER A 1 120 ? 1.686 -7.810 -12.295 1.00 95.25 120 SER A N 1
ATOM 921 C CA . SER A 1 120 ? 2.753 -6.815 -12.115 1.00 95.25 120 SER A CA 1
ATOM 922 C C . SER A 1 120 ? 3.619 -7.087 -10.885 1.00 95.25 120 SER A C 1
ATOM 924 O O . SER A 1 120 ? 4.553 -6.329 -10.626 1.00 95.25 120 SER A O 1
ATOM 926 N N . LEU A 1 121 ? 3.362 -8.166 -10.143 1.00 95.38 121 LEU A N 1
ATOM 927 C CA . LEU A 1 121 ? 4.103 -8.517 -8.936 1.00 95.38 121 LEU A CA 1
ATOM 928 C C . LEU A 1 121 ? 5.016 -9.720 -9.165 1.00 95.38 121 LEU A C 1
ATOM 930 O O . LEU A 1 121 ? 4.752 -10.609 -9.976 1.00 95.38 121 LEU A O 1
ATOM 934 N N . GLN A 1 122 ? 6.126 -9.738 -8.436 1.00 93.50 122 GLN A N 1
ATOM 935 C CA . GLN A 1 122 ? 7.067 -10.853 -8.413 1.00 93.50 122 GLN A CA 1
ATOM 936 C C . GLN A 1 122 ? 7.623 -11.045 -7.003 1.00 93.50 122 GLN A C 1
ATOM 938 O O . GLN A 1 122 ? 7.869 -10.065 -6.299 1.00 93.50 122 GLN A O 1
ATOM 943 N N . VAL A 1 123 ? 7.840 -12.299 -6.602 1.00 87.31 123 VAL A N 1
ATOM 944 C CA . VAL A 1 123 ? 8.465 -12.634 -5.314 1.00 87.31 123 VAL A CA 1
ATOM 945 C C . VAL A 1 123 ? 9.906 -12.130 -5.299 1.00 87.31 123 VAL A C 1
ATOM 947 O O . VAL A 1 123 ? 10.643 -12.307 -6.272 1.00 87.31 123 VAL A O 1
ATOM 950 N N . THR A 1 124 ? 10.317 -11.540 -4.182 1.00 80.38 124 THR A N 1
ATOM 951 C CA . THR A 1 124 ? 11.735 -11.296 -3.904 1.00 80.38 124 THR A CA 1
ATOM 952 C C . THR A 1 124 ? 12.316 -12.566 -3.278 1.00 80.38 124 THR A C 1
ATOM 954 O O . THR A 1 124 ? 11.770 -13.046 -2.286 1.00 80.38 124 THR A O 1
ATOM 957 N N . ARG A 1 125 ? 13.354 -13.150 -3.893 1.00 60.34 125 ARG A N 1
ATOM 958 C CA . ARG A 1 125 ? 14.102 -14.280 -3.313 1.00 60.34 125 ARG A CA 1
ATOM 959 C C . ARG A 1 125 ? 15.005 -13.820 -2.179 1.00 60.34 125 ARG A C 1
ATOM 961 O O . ARG A 1 125 ? 15.488 -12.669 -2.272 1.00 60.34 125 ARG A O 1
#

Foldseek 3Di:
DDDDPPPPPPPPPPPCPDLVAPDDFQFWKAFADPPVVDGGPDPDIKTFHFGAFWAWDDDPLFIDTNNHTDDPDDSVLSNVVSVCCVQPDRTQHPQKTWIWDWDDDPPDIDIDTGMDGSVRIDGDD

pLDDT: mean 86.42, std 19.11, range [38.22, 98.62]

Radius of gyration: 19.85 Å; chains: 1; bounding box: 39×68×50 Å

Sequence (125 aa):
MKQLVIVLAVVASASIHAQSGTFGRGQQVRVKSIDPTRPPATAMTLTIVGVPNDRLSVSGGALYVNDVRVDRFSPEFIQRVVAAPQRIPVQVPPGHYFVMGEQRNNQDISEYWGQHSEISLQVTR

Secondary structure (DSSP, 8-state):
---------------------SS-TT-EEEEPPSSTTSPPS--S-EEEEE-TT-BEEEETTEEEETTEE--SS-HHHHHHHHT-GGGS-SBPPTTEEE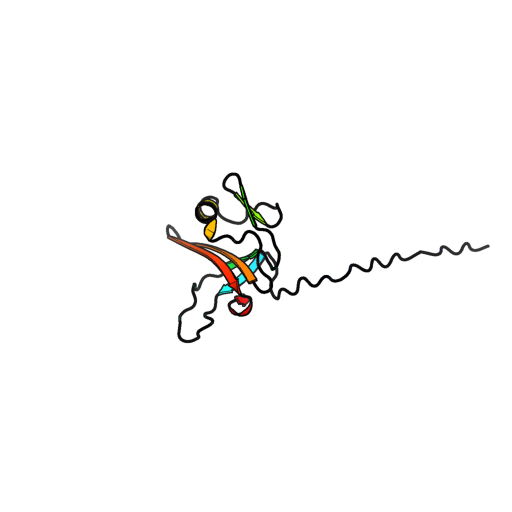EEEEEEETTEEEEEEEEEEGGGEEE--